Protein AF-A0A949HQ59-F1 (afdb_monomer_lite)

Foldseek 3Di:
DPPVVVVVVVVVVVVVVVVVVVVVVVVVVVVVVCVVVPVVVVVVVVVVVVVVVVVCVVVPDDDDDDPPPDPPDDDDDPDDDDPVRVCCCVPPPVVCCVVPPCCQADVVVVCRPQQAHDNDPVRQCQGGVVGRQDDPPCRVPHVVVCVVVVVD

Structure (mmCIF, N/CA/C/O backbone):
data_AF-A0A949HQ59-F1
#
_entry.id   AF-A0A949HQ59-F1
#
loop_
_atom_site.group_PDB
_atom_site.id
_atom_site.type_symbol
_atom_site.label_atom_id
_atom_site.label_alt_id
_atom_site.label_comp_id
_atom_site.label_asym_id
_atom_site.label_entity_id
_atom_site.label_seq_id
_atom_site.pdbx_PDB_ins_code
_atom_site.Cartn_x
_atom_site.Cartn_y
_atom_site.Cartn_z
_atom_site.occupancy
_atom_site.B_iso_or_equiv
_atom_site.auth_seq_id
_atom_site.auth_comp_id
_atom_site.auth_asym_id
_atom_site.auth_atom_id
_atom_site.pdbx_PDB_model_num
ATOM 1 N N . MET A 1 1 ? 18.324 -0.658 -50.542 1.00 54.31 1 MET A N 1
ATOM 2 C CA . MET A 1 1 ? 18.176 -1.827 -49.639 1.00 54.31 1 MET A CA 1
ATOM 3 C C . MET A 1 1 ? 19.340 -2.041 -48.656 1.00 54.31 1 MET A C 1
ATOM 5 O O . MET A 1 1 ? 19.222 -2.920 -47.818 1.00 54.31 1 MET A O 1
ATOM 9 N N . LEU A 1 2 ? 20.426 -1.246 -48.685 1.00 54.97 2 LEU A N 1
ATOM 10 C CA . LEU A 1 2 ? 21.549 -1.372 -47.731 1.00 54.97 2 LEU A CA 1
ATOM 11 C C . LEU A 1 2 ? 21.427 -0.513 -46.450 1.00 54.97 2 LEU A C 1
ATOM 13 O O . LEU A 1 2 ? 22.125 -0.780 -45.479 1.00 54.97 2 LEU A O 1
ATOM 17 N N . GLY A 1 3 ? 20.532 0.483 -46.402 1.00 51.88 3 GLY A N 1
ATOM 18 C CA . GLY A 1 3 ? 20.394 1.383 -45.242 1.00 51.88 3 GLY A CA 1
ATOM 19 C C . GLY A 1 3 ? 19.692 0.777 -44.017 1.00 51.88 3 GLY A C 1
ATOM 20 O O . GLY A 1 3 ? 20.028 1.116 -42.888 1.00 51.88 3 GLY A O 1
ATOM 21 N N . LEU A 1 4 ? 18.762 -0.165 -44.214 1.00 50.97 4 LEU A N 1
ATOM 22 C CA . LEU A 1 4 ? 17.975 -0.758 -43.118 1.00 50.97 4 LEU A CA 1
ATOM 23 C C . LEU A 1 4 ? 18.730 -1.857 -42.352 1.00 50.97 4 LEU A C 1
ATOM 25 O O . LEU A 1 4 ? 18.493 -2.059 -41.164 1.00 50.97 4 LEU A O 1
ATOM 29 N N . LEU A 1 5 ? 19.691 -2.524 -42.997 1.00 55.50 5 LEU A N 1
ATOM 30 C CA . LEU A 1 5 ? 20.537 -3.531 -42.344 1.00 55.50 5 LEU A CA 1
ATOM 31 C C . LEU A 1 5 ? 21.563 -2.895 -41.392 1.00 55.50 5 LEU A C 1
ATOM 33 O O . LEU A 1 5 ? 21.966 -3.524 -40.415 1.00 55.50 5 LEU A O 1
ATOM 37 N N . ASN A 1 6 ? 21.956 -1.639 -41.637 1.00 47.78 6 ASN A N 1
ATOM 38 C CA . ASN A 1 6 ? 22.931 -0.939 -40.802 1.00 47.78 6 ASN A CA 1
ATOM 39 C C . ASN A 1 6 ? 22.322 -0.464 -39.468 1.00 47.78 6 ASN A C 1
ATOM 41 O O . ASN A 1 6 ? 22.960 -0.586 -38.427 1.00 47.78 6 ASN A O 1
ATOM 45 N N . ALA A 1 7 ? 21.058 -0.026 -39.471 1.00 55.69 7 ALA A N 1
ATOM 46 C CA . ALA A 1 7 ? 20.329 0.330 -38.248 1.00 55.69 7 ALA A CA 1
ATOM 47 C C . ALA A 1 7 ? 20.069 -0.891 -37.342 1.00 55.69 7 ALA A C 1
ATOM 49 O O . ALA A 1 7 ? 20.214 -0.809 -36.124 1.00 55.69 7 ALA A O 1
ATOM 50 N N . TYR A 1 8 ? 19.775 -2.058 -37.931 1.00 51.72 8 TYR A N 1
ATOM 51 C CA . TYR A 1 8 ? 19.589 -3.305 -37.178 1.00 51.72 8 TYR A CA 1
ATOM 52 C C . TYR A 1 8 ? 20.880 -3.783 -36.489 1.00 51.72 8 TYR A C 1
ATOM 54 O O . TYR A 1 8 ? 20.846 -4.326 -35.384 1.00 51.72 8 TYR A O 1
ATOM 62 N N . ARG A 1 9 ? 22.041 -3.546 -37.114 1.00 51.22 9 ARG A N 1
ATOM 63 C CA . ARG A 1 9 ? 23.347 -3.966 -36.587 1.00 51.22 9 ARG A CA 1
ATOM 64 C C . ARG A 1 9 ? 23.800 -3.137 -35.379 1.00 51.22 9 ARG A C 1
ATOM 66 O O . ARG A 1 9 ? 24.438 -3.693 -34.491 1.00 51.22 9 ARG A O 1
ATOM 73 N N . ILE A 1 10 ? 23.424 -1.857 -35.319 1.00 50.97 10 ILE A N 1
ATOM 74 C CA . ILE A 1 10 ? 23.717 -0.963 -34.184 1.00 50.97 10 ILE A CA 1
ATOM 75 C C . ILE A 1 10 ? 22.823 -1.303 -32.972 1.00 50.97 10 ILE A C 1
ATOM 77 O O . ILE A 1 10 ? 23.295 -1.320 -31.840 1.00 50.97 10 ILE A O 1
ATOM 81 N N . GLN A 1 11 ? 21.566 -1.714 -33.189 1.00 55.28 11 GLN A N 1
ATOM 82 C CA . GLN A 1 11 ? 20.663 -2.139 -32.103 1.00 55.28 11 GLN A CA 1
ATOM 83 C C . GLN A 1 11 ? 21.118 -3.442 -31.406 1.00 55.28 11 GLN A C 1
ATOM 85 O O . GLN A 1 11 ? 20.808 -3.680 -30.236 1.00 55.28 11 GLN A O 1
ATOM 90 N N . ALA A 1 12 ? 21.820 -4.323 -32.126 1.00 53.34 12 ALA A N 1
ATOM 91 C CA . ALA A 1 12 ? 22.252 -5.623 -31.612 1.00 53.34 12 ALA A CA 1
ATOM 92 C C . ALA A 1 12 ? 23.490 -5.534 -30.698 1.00 53.34 12 ALA A C 1
ATOM 94 O O . ALA A 1 12 ? 23.599 -6.318 -29.751 1.00 53.34 12 ALA A O 1
ATOM 95 N N . SER A 1 13 ? 24.398 -4.577 -30.934 1.00 57.97 13 SER A N 1
ATOM 96 C CA . SER A 1 13 ? 25.586 -4.369 -30.090 1.00 57.97 13 SER A CA 1
ATOM 97 C C . SER A 1 13 ? 25.238 -3.845 -28.693 1.00 57.97 13 SER A C 1
ATOM 99 O O . SER A 1 13 ? 25.843 -4.283 -27.713 1.00 57.97 13 SER A O 1
ATOM 101 N N . ASP A 1 14 ? 24.206 -3.006 -28.575 1.00 61.88 14 ASP A N 1
ATOM 102 C CA . ASP A 1 14 ? 23.793 -2.421 -27.290 1.00 61.88 14 ASP A CA 1
ATOM 103 C C . ASP A 1 14 ? 23.104 -3.437 -26.368 1.00 61.88 14 ASP A C 1
ATOM 105 O O . ASP A 1 14 ? 23.279 -3.413 -25.146 1.00 61.88 14 ASP A O 1
ATOM 109 N N . ARG A 1 15 ? 22.382 -4.411 -26.940 1.00 66.38 15 ARG A N 1
ATOM 110 C CA . ARG A 1 15 ? 21.722 -5.475 -26.163 1.00 66.38 15 ARG A CA 1
ATOM 111 C C . ARG A 1 15 ? 22.720 -6.395 -25.462 1.00 66.38 15 ARG A C 1
ATOM 113 O O . ARG A 1 15 ? 22.482 -6.797 -24.325 1.00 66.38 15 ARG A O 1
ATOM 120 N N . LEU A 1 16 ? 23.847 -6.710 -26.102 1.00 75.19 16 LEU A N 1
ATOM 121 C CA . LEU A 1 16 ? 24.902 -7.519 -25.481 1.00 75.19 16 LEU A CA 1
ATOM 122 C C . LEU A 1 16 ? 25.623 -6.747 -24.367 1.00 75.19 16 LEU A C 1
ATOM 124 O O . LEU A 1 16 ? 25.922 -7.332 -23.325 1.00 75.19 16 LEU A O 1
ATOM 128 N N . GLY A 1 17 ? 25.828 -5.438 -24.542 1.00 79.00 17 GLY A N 1
ATOM 129 C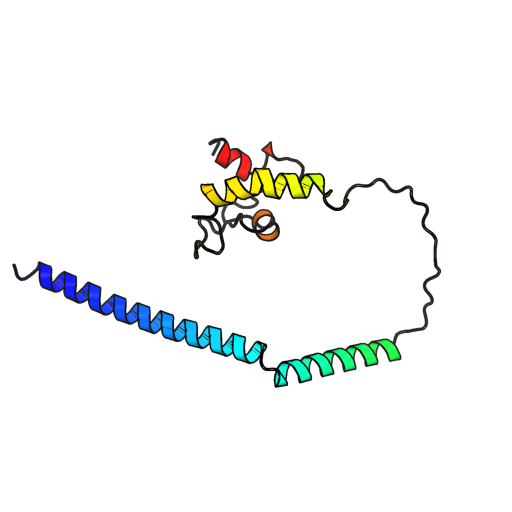 CA . GLY A 1 17 ? 26.374 -4.559 -23.504 1.00 79.00 17 GLY A CA 1
ATOM 130 C C . GLY A 1 17 ? 25.515 -4.552 -22.237 1.00 79.00 17 GLY A C 1
ATOM 131 O O . GLY A 1 17 ? 26.020 -4.815 -21.145 1.00 79.00 17 GLY A O 1
ATOM 132 N N . LEU A 1 18 ? 24.200 -4.364 -22.385 1.00 74.69 18 LEU A N 1
ATOM 133 C CA . LEU A 1 18 ? 23.232 -4.415 -21.282 1.00 74.69 18 LEU A CA 1
ATOM 134 C C . LEU A 1 18 ? 23.223 -5.767 -20.555 1.00 74.69 18 LEU A C 1
ATOM 136 O O . LEU A 1 18 ? 23.225 -5.802 -19.326 1.00 74.69 18 LEU A O 1
ATOM 140 N N . ILE A 1 19 ? 23.287 -6.886 -21.285 1.00 80.69 19 ILE A N 1
ATOM 141 C CA . ILE A 1 19 ? 23.337 -8.230 -20.681 1.00 80.69 19 ILE A CA 1
ATOM 142 C C . ILE A 1 19 ? 24.614 -8.420 -19.850 1.00 80.69 19 ILE A C 1
ATOM 144 O O . ILE A 1 19 ? 24.570 -9.018 -18.772 1.00 80.69 19 ILE A O 1
ATOM 148 N N . LEU A 1 20 ? 25.758 -7.918 -20.320 1.00 83.56 20 LEU A N 1
ATOM 149 C CA . LEU A 1 20 ? 27.022 -8.008 -19.583 1.00 83.56 20 LEU A CA 1
ATOM 150 C C . LEU A 1 20 ? 27.031 -7.107 -18.344 1.00 83.56 20 LEU A C 1
ATOM 152 O O . LEU A 1 20 ? 27.499 -7.540 -17.289 1.00 83.56 20 LEU A O 1
ATOM 156 N N . ILE A 1 21 ? 26.470 -5.899 -18.446 1.00 82.69 21 ILE A N 1
ATOM 157 C CA . ILE A 1 21 ? 26.296 -4.983 -17.311 1.00 82.69 21 ILE A CA 1
ATOM 158 C C . ILE A 1 21 ? 25.377 -5.619 -16.264 1.00 82.69 21 ILE A C 1
ATOM 160 O O . ILE A 1 21 ? 25.760 -5.713 -15.097 1.00 82.69 21 ILE A O 1
ATOM 164 N N . TYR A 1 22 ? 24.225 -6.152 -16.682 1.00 84.25 22 TYR A N 1
ATOM 165 C CA . TYR A 1 22 ? 23.286 -6.841 -15.798 1.00 84.25 22 TYR A CA 1
ATOM 166 C C . TYR A 1 22 ? 23.929 -8.054 -15.115 1.00 84.25 22 TYR A C 1
ATOM 168 O O . TYR A 1 22 ? 23.852 -8.195 -13.898 1.00 84.25 22 TYR A O 1
ATOM 176 N N . ARG A 1 23 ? 24.654 -8.901 -15.858 1.00 89.00 23 ARG A N 1
ATOM 177 C CA . ARG A 1 23 ? 25.366 -10.058 -15.283 1.00 89.00 23 ARG A CA 1
ATOM 178 C C . ARG A 1 23 ? 26.448 -9.650 -14.287 1.00 89.00 23 ARG A C 1
ATOM 180 O O . ARG A 1 23 ? 26.632 -10.336 -13.281 1.00 89.00 23 ARG A O 1
ATOM 187 N N . ARG A 1 24 ? 27.174 -8.562 -14.552 1.00 90.38 24 ARG A N 1
ATOM 188 C CA . ARG A 1 24 ? 28.216 -8.051 -13.651 1.00 90.38 24 ARG A CA 1
ATOM 189 C C . ARG A 1 24 ? 27.612 -7.476 -12.373 1.00 90.38 24 ARG A C 1
ATOM 191 O O . ARG A 1 24 ? 28.121 -7.767 -11.293 1.00 90.38 24 ARG A O 1
ATOM 198 N N . LEU A 1 25 ? 26.521 -6.724 -12.495 1.00 87.56 25 LEU A N 1
ATOM 199 C CA . LEU A 1 25 ? 25.791 -6.173 -11.359 1.00 87.56 25 LEU A CA 1
ATOM 200 C C . LEU A 1 25 ? 25.167 -7.287 -10.512 1.00 87.56 25 LEU A C 1
ATOM 202 O O . LEU A 1 25 ? 25.368 -7.310 -9.301 1.00 87.56 25 LEU A O 1
ATOM 206 N N . ASN A 1 26 ? 24.513 -8.264 -11.147 1.00 85.50 26 ASN A N 1
ATOM 207 C CA . ASN A 1 26 ? 23.914 -9.399 -10.451 1.00 85.50 26 ASN A CA 1
ATOM 208 C C . ASN A 1 26 ? 24.971 -10.207 -9.684 1.00 85.50 26 ASN A C 1
ATOM 210 O O . ASN A 1 26 ? 24.786 -10.485 -8.507 1.00 85.50 26 ASN A O 1
ATOM 214 N N . ARG A 1 27 ? 26.135 -10.485 -10.294 1.00 90.00 27 ARG A N 1
ATOM 215 C CA . ARG A 1 27 ? 27.250 -11.179 -9.619 1.00 90.00 27 ARG A CA 1
ATOM 216 C C . ARG A 1 27 ? 27.794 -10.397 -8.421 1.00 90.00 27 ARG A C 1
ATOM 218 O O . ARG A 1 27 ? 28.184 -10.987 -7.416 1.00 90.00 27 ARG A O 1
ATOM 225 N N . PHE A 1 28 ? 27.856 -9.071 -8.529 1.00 90.00 28 PHE A N 1
ATOM 226 C CA . PHE A 1 28 ? 28.302 -8.226 -7.426 1.00 90.00 28 PHE A CA 1
ATOM 227 C C . PHE A 1 28 ? 27.305 -8.266 -6.264 1.00 90.00 28 PHE A C 1
ATOM 229 O O . PHE A 1 28 ? 27.711 -8.483 -5.121 1.00 90.00 28 PHE A O 1
ATOM 236 N N . ILE A 1 29 ? 26.010 -8.125 -6.565 1.00 78.44 29 ILE A N 1
ATOM 237 C CA . ILE A 1 29 ? 24.925 -8.184 -5.581 1.00 78.44 29 ILE A CA 1
ATOM 238 C C . ILE A 1 29 ? 24.912 -9.545 -4.880 1.00 78.44 29 ILE A C 1
ATOM 240 O O . ILE A 1 29 ? 24.975 -9.578 -3.651 1.00 78.44 29 ILE A O 1
ATOM 244 N N . THR A 1 30 ? 24.926 -10.652 -5.632 1.00 81.94 30 THR A N 1
ATOM 245 C CA . THR A 1 30 ? 24.930 -12.001 -5.047 1.00 81.94 30 THR A CA 1
ATOM 246 C C . THR A 1 30 ? 26.152 -12.207 -4.156 1.00 81.94 30 THR A C 1
ATOM 248 O O . THR A 1 30 ? 25.991 -12.591 -3.007 1.00 81.94 30 THR A O 1
ATOM 251 N N . SER A 1 31 ? 27.352 -11.788 -4.581 1.00 83.38 31 SER A N 1
ATOM 252 C CA . SER A 1 31 ? 28.570 -11.945 -3.763 1.00 83.38 31 SER A CA 1
ATOM 253 C C . SER A 1 31 ? 28.543 -11.176 -2.434 1.00 83.38 31 SER A C 1
ATOM 255 O O . SER A 1 31 ? 29.197 -11.560 -1.462 1.00 83.38 31 SER A O 1
ATOM 257 N N . LYS A 1 32 ? 27.816 -10.053 -2.383 1.00 78.75 32 LYS A N 1
ATOM 258 C CA . LYS A 1 32 ? 27.682 -9.244 -1.169 1.00 78.75 32 LYS A CA 1
ATOM 259 C C . LYS A 1 32 ? 26.651 -9.856 -0.223 1.00 78.75 32 LYS A C 1
ATOM 261 O O . LYS A 1 32 ? 26.879 -9.849 0.981 1.00 78.75 32 LYS A O 1
ATOM 266 N N . ILE A 1 33 ? 25.573 -10.419 -0.769 1.00 75.06 33 ILE A N 1
ATOM 267 C CA . ILE A 1 33 ? 24.573 -11.187 -0.018 1.00 75.06 33 ILE A CA 1
ATOM 268 C C . ILE A 1 33 ? 25.203 -12.467 0.547 1.00 75.06 33 ILE A C 1
ATOM 270 O O . ILE A 1 33 ? 25.057 -12.726 1.738 1.00 75.06 33 ILE A O 1
ATOM 274 N N . ASP A 1 34 ? 25.986 -13.195 -0.251 1.00 75.50 34 ASP A N 1
ATOM 275 C CA . ASP A 1 34 ? 26.686 -14.413 0.177 1.00 75.50 34 ASP A CA 1
ATOM 276 C C . ASP A 1 34 ? 27.635 -14.128 1.348 1.00 75.50 34 ASP A C 1
ATOM 278 O O . ASP A 1 34 ? 27.654 -14.866 2.327 1.00 75.50 34 ASP A O 1
ATOM 282 N N . ARG A 1 35 ? 28.352 -12.994 1.316 1.00 72.00 35 ARG A N 1
ATOM 283 C CA . ARG A 1 35 ? 29.191 -12.548 2.443 1.00 72.00 35 ARG A CA 1
ATOM 284 C C . ARG A 1 35 ? 28.405 -12.183 3.700 1.00 72.00 35 ARG A C 1
ATOM 286 O O . ARG A 1 35 ? 28.918 -12.350 4.802 1.00 72.00 35 ARG A O 1
ATOM 293 N N . LEU A 1 36 ? 27.194 -11.650 3.553 1.00 72.44 36 LEU A N 1
ATOM 294 C CA . LEU A 1 36 ? 26.322 -11.345 4.692 1.00 72.44 36 LEU A CA 1
ATOM 295 C C . LEU A 1 36 ? 25.714 -12.614 5.300 1.00 72.44 36 LEU A C 1
ATOM 297 O O . LEU A 1 36 ? 25.395 -12.610 6.488 1.00 72.44 36 LEU A O 1
ATOM 301 N N . ASN A 1 37 ? 25.586 -13.677 4.504 1.00 68.06 37 ASN A N 1
ATOM 302 C CA . ASN A 1 37 ? 25.044 -14.965 4.918 1.00 68.06 37 ASN A CA 1
ATOM 303 C C . ASN A 1 37 ? 26.125 -16.010 5.259 1.00 68.06 37 ASN A C 1
ATOM 305 O O . ASN A 1 37 ? 25.785 -17.146 5.585 1.00 68.06 37 ASN A O 1
ATOM 309 N N . ASP A 1 38 ? 27.410 -15.641 5.200 1.00 76.00 38 ASP A N 1
ATOM 310 C CA . ASP A 1 38 ? 28.527 -16.521 5.540 1.00 76.00 38 ASP A CA 1
ATOM 311 C C . ASP A 1 38 ? 28.418 -16.957 7.019 1.00 76.00 38 ASP A C 1
ATOM 313 O O . ASP A 1 38 ? 28.449 -16.105 7.919 1.00 76.00 38 ASP A O 1
ATOM 317 N N . PRO A 1 39 ? 28.282 -18.268 7.301 1.00 74.69 39 PRO A N 1
ATOM 318 C CA . PRO A 1 39 ? 28.075 -18.777 8.654 1.00 74.69 39 PRO A CA 1
ATOM 319 C C . PRO A 1 39 ? 29.244 -18.451 9.593 1.00 74.69 39 PRO A C 1
ATOM 321 O O . PRO A 1 39 ? 29.037 -18.304 10.798 1.00 74.69 39 PRO A O 1
ATOM 324 N N . SER A 1 40 ? 30.458 -18.268 9.060 1.00 77.50 40 SER A N 1
ATOM 325 C CA . SER A 1 40 ? 31.618 -17.869 9.858 1.00 77.50 40 SER A CA 1
ATOM 326 C C . SER A 1 40 ? 31.500 -16.420 10.344 1.00 77.50 40 SER A C 1
ATOM 328 O O . SER A 1 40 ? 31.781 -16.131 11.508 1.00 77.50 40 SER A O 1
ATOM 330 N N . VAL A 1 41 ? 31.000 -15.513 9.499 1.00 72.56 41 VAL A N 1
ATOM 331 C CA . VAL A 1 41 ? 30.761 -14.102 9.844 1.00 72.56 41 VAL A CA 1
ATOM 332 C C . VAL A 1 41 ? 29.537 -13.971 10.753 1.00 72.56 41 VAL A C 1
ATOM 334 O O . VAL A 1 41 ? 29.555 -13.171 11.691 1.00 72.56 41 VAL A O 1
ATOM 337 N N . GLN A 1 42 ? 28.495 -14.782 10.535 1.00 75.75 42 GLN A N 1
ATOM 338 C CA . GLN A 1 42 ? 27.335 -14.843 11.428 1.00 75.75 42 GLN A CA 1
ATOM 339 C C . GLN A 1 42 ? 27.726 -15.260 12.848 1.00 75.75 42 GLN A C 1
ATOM 341 O O . GLN A 1 42 ? 27.315 -14.597 13.799 1.00 75.75 42 GLN A O 1
ATOM 346 N N . LEU A 1 43 ? 28.569 -16.288 13.003 1.00 79.69 43 LEU A N 1
ATOM 347 C CA . LEU A 1 43 ? 29.021 -16.743 14.318 1.00 79.69 43 LEU A CA 1
ATOM 348 C C . LEU A 1 43 ? 29.795 -15.647 15.063 1.00 79.69 43 LEU A C 1
ATOM 350 O O . LEU A 1 43 ? 29.494 -15.377 16.223 1.00 79.69 43 LEU A O 1
ATOM 354 N N . HIS A 1 44 ? 30.712 -14.945 14.388 1.00 81.81 44 HIS A N 1
ATOM 355 C CA . HIS A 1 44 ? 31.449 -13.829 14.997 1.00 81.81 44 HIS A CA 1
ATOM 356 C C . HIS A 1 44 ? 30.524 -12.676 15.415 1.00 81.81 44 HIS A C 1
ATOM 358 O O . HIS A 1 44 ? 30.704 -12.104 16.490 1.00 81.81 44 HIS A O 1
ATOM 364 N N . ARG A 1 45 ? 29.508 -12.342 14.606 1.00 82.12 45 ARG A N 1
ATOM 365 C CA . ARG A 1 45 ? 28.528 -11.290 14.936 1.00 82.12 45 ARG A CA 1
ATOM 366 C C . ARG A 1 45 ? 27.640 -11.685 16.114 1.00 82.12 45 ARG A C 1
ATOM 368 O O . ARG A 1 45 ? 27.424 -10.864 16.999 1.00 82.12 45 ARG A O 1
ATOM 375 N N . ILE A 1 46 ? 27.160 -12.929 16.147 1.00 83.75 46 ILE A N 1
ATOM 376 C CA . ILE A 1 46 ? 26.359 -13.462 17.255 1.00 83.75 46 ILE A CA 1
ATOM 377 C C . ILE A 1 46 ? 27.195 -13.486 18.537 1.00 83.75 46 ILE A C 1
ATOM 379 O O . ILE A 1 46 ? 26.746 -12.978 19.559 1.00 83.75 46 ILE A O 1
ATOM 383 N N . MET A 1 47 ? 28.433 -13.985 18.479 1.00 84.19 47 MET A N 1
ATOM 384 C CA . MET A 1 47 ? 29.343 -13.983 19.627 1.00 84.19 47 MET A CA 1
ATOM 385 C C . MET A 1 47 ? 29.620 -12.562 20.136 1.00 84.19 47 MET A C 1
ATOM 387 O O . MET A 1 47 ? 29.537 -12.329 21.337 1.00 84.19 47 MET A O 1
ATOM 391 N N . ALA A 1 48 ? 29.876 -11.592 19.251 1.00 84.50 48 ALA A N 1
ATOM 392 C CA . ALA A 1 48 ? 30.103 -10.200 19.645 1.00 84.50 48 ALA A CA 1
ATOM 393 C C . ALA A 1 48 ? 28.870 -9.561 20.316 1.00 84.50 48 ALA A C 1
ATOM 395 O O . ALA A 1 48 ? 29.011 -8.865 21.321 1.00 84.50 48 ALA A O 1
ATOM 396 N N . LEU A 1 49 ? 27.662 -9.829 19.805 1.00 86.50 49 LEU A N 1
ATOM 397 C CA . LEU A 1 49 ? 26.410 -9.347 20.401 1.00 86.50 49 LEU A CA 1
ATOM 398 C C . LEU A 1 49 ? 26.140 -9.985 21.770 1.00 86.50 49 LEU A C 1
ATOM 400 O O . LEU A 1 49 ? 25.746 -9.280 22.697 1.00 86.50 49 LEU A O 1
ATOM 404 N N . LEU A 1 50 ? 26.386 -11.291 21.913 1.00 88.12 50 LEU A N 1
ATOM 405 C CA . LEU A 1 50 ? 26.231 -11.999 23.185 1.00 88.12 50 LEU A CA 1
ATOM 406 C C . LEU A 1 50 ? 27.227 -11.497 24.237 1.00 88.12 50 LEU A C 1
ATOM 408 O O . LEU A 1 50 ? 26.828 -11.247 25.370 1.00 88.12 50 LEU A O 1
ATOM 412 N N . LEU A 1 51 ? 28.493 -11.275 23.866 1.00 86.81 51 LEU A N 1
ATOM 413 C CA . LEU A 1 51 ? 29.504 -10.718 24.770 1.00 86.81 51 LEU A CA 1
ATOM 414 C C . LEU A 1 51 ? 29.165 -9.284 25.198 1.00 86.81 51 LEU A C 1
ATOM 416 O O . LEU A 1 51 ? 29.303 -8.948 26.372 1.00 86.81 51 LEU A O 1
ATOM 420 N N . MET A 1 52 ? 28.665 -8.452 24.279 1.00 84.62 52 MET A N 1
ATOM 421 C CA . MET A 1 52 ? 28.228 -7.089 24.594 1.00 84.62 52 MET A CA 1
ATOM 422 C C . MET A 1 52 ? 27.006 -7.082 25.524 1.00 84.62 52 MET A C 1
ATOM 424 O O . MET A 1 52 ? 26.979 -6.328 26.493 1.00 84.62 52 MET A O 1
ATOM 428 N N . ALA A 1 53 ? 26.020 -7.951 25.282 1.00 83.38 53 ALA A N 1
ATOM 429 C CA . ALA A 1 53 ? 24.857 -8.103 26.155 1.00 83.38 53 ALA A CA 1
ATOM 430 C C . ALA A 1 53 ? 25.245 -8.621 27.551 1.00 83.38 53 ALA A C 1
ATOM 432 O O . ALA A 1 53 ? 24.746 -8.117 28.554 1.00 83.38 53 ALA A O 1
ATOM 433 N N . MET A 1 54 ? 26.178 -9.574 27.627 1.00 83.31 54 MET A N 1
ATOM 434 C CA . MET A 1 54 ? 26.689 -10.104 28.893 1.00 83.31 54 MET A CA 1
ATOM 435 C C . MET A 1 54 ? 27.442 -9.028 29.689 1.00 83.31 54 MET A C 1
ATOM 437 O O . MET A 1 54 ? 27.236 -8.905 30.894 1.00 83.31 54 MET A O 1
ATOM 441 N N . LEU A 1 55 ? 28.235 -8.184 29.017 1.00 82.25 55 LEU A N 1
ATOM 442 C CA . LEU A 1 55 ? 28.904 -7.032 29.630 1.00 82.25 55 LEU A CA 1
ATOM 443 C C . LEU A 1 55 ? 27.893 -6.018 30.198 1.00 82.25 55 LEU A C 1
ATOM 445 O O . LEU A 1 55 ? 28.060 -5.541 31.318 1.00 82.25 55 LEU A O 1
ATOM 449 N N . LEU A 1 56 ? 26.819 -5.721 29.459 1.00 79.12 56 LEU A N 1
ATOM 450 C CA . LEU A 1 56 ? 25.751 -4.821 29.912 1.00 79.12 56 LEU A CA 1
ATOM 451 C C . LEU A 1 56 ? 24.976 -5.390 31.111 1.00 79.12 56 LEU A C 1
ATOM 453 O O . LEU A 1 56 ? 24.582 -4.639 31.999 1.00 79.12 56 LEU A O 1
ATOM 457 N N . MET A 1 57 ? 24.795 -6.711 31.166 1.00 75.69 57 MET A N 1
ATOM 458 C CA . MET A 1 57 ? 24.096 -7.386 32.262 1.00 75.69 57 MET A CA 1
ATOM 459 C C . MET A 1 57 ? 24.913 -7.380 33.564 1.00 75.69 57 MET A C 1
ATOM 461 O O . MET A 1 57 ? 24.348 -7.193 34.638 1.00 75.69 57 MET A O 1
ATOM 465 N N . VAL A 1 58 ? 26.241 -7.518 33.470 1.00 74.12 58 VAL A N 1
ATOM 466 C CA . VAL A 1 58 ? 27.161 -7.466 34.624 1.00 74.12 58 VAL A CA 1
ATOM 467 C C . VAL A 1 58 ? 27.286 -6.048 35.194 1.00 74.12 58 VAL A C 1
ATOM 469 O O . VAL A 1 58 ? 27.482 -5.886 36.396 1.00 74.12 58 VAL A O 1
ATOM 472 N N . LEU A 1 59 ? 27.134 -5.015 34.360 1.00 74.31 59 LEU A N 1
ATOM 473 C CA . LEU A 1 59 ? 27.264 -3.613 34.774 1.00 74.31 59 LEU A CA 1
ATOM 474 C C . LEU A 1 59 ? 25.929 -2.944 35.163 1.00 74.31 59 LEU A C 1
ATOM 476 O O . LEU A 1 59 ? 25.943 -1.796 35.601 1.00 74.31 59 LEU A O 1
ATOM 480 N N . GLY A 1 60 ? 24.784 -3.621 35.001 1.00 66.38 60 GLY A N 1
ATOM 481 C CA . GLY A 1 60 ? 23.485 -2.947 34.885 1.00 66.38 60 GLY A CA 1
ATOM 482 C C . GLY A 1 60 ? 22.315 -3.430 35.750 1.00 66.38 60 GLY A C 1
ATOM 483 O O . GLY A 1 60 ? 21.188 -3.097 35.397 1.00 66.38 60 GLY A O 1
ATOM 484 N N . PHE A 1 61 ? 22.491 -4.183 36.846 1.00 57.28 61 PHE A N 1
ATOM 485 C CA . PHE A 1 61 ? 21.335 -4.686 37.619 1.00 57.28 61 PHE A CA 1
ATOM 486 C C . PHE A 1 61 ? 21.390 -4.389 39.126 1.00 57.28 61 PHE A C 1
ATOM 488 O O . PHE A 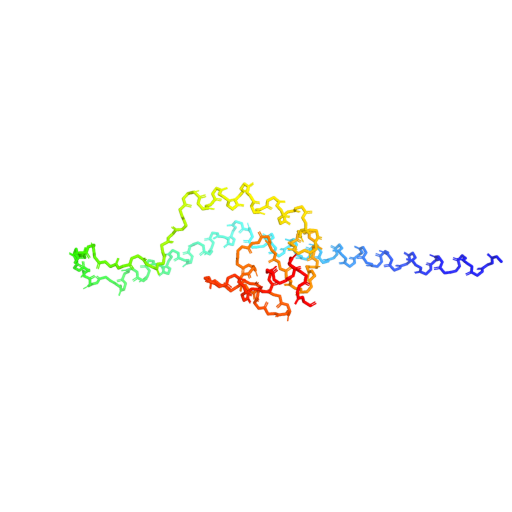1 61 ? 21.889 -5.170 39.929 1.00 57.28 61 PHE A O 1
ATOM 495 N N . GLY A 1 62 ? 20.808 -3.245 39.499 1.00 54.53 62 GLY A N 1
ATOM 496 C CA . GLY A 1 62 ? 20.520 -2.849 40.883 1.00 54.53 62 GLY A CA 1
ATOM 497 C C . GLY A 1 62 ? 19.213 -2.061 41.047 1.00 54.53 62 GLY A C 1
ATOM 498 O O . GLY A 1 62 ? 19.015 -1.424 42.075 1.00 54.53 62 GLY A O 1
ATOM 499 N N . ALA A 1 63 ? 18.317 -2.080 40.055 1.00 54.47 63 ALA A N 1
ATOM 500 C CA . ALA A 1 63 ? 17.005 -1.444 40.146 1.00 54.47 63 ALA A CA 1
ATOM 501 C C . ALA A 1 63 ? 15.920 -2.502 39.937 1.00 54.47 63 ALA A C 1
ATOM 503 O O . ALA A 1 63 ? 15.649 -2.933 38.819 1.00 54.47 63 ALA A O 1
ATOM 504 N N . THR A 1 64 ? 15.311 -2.948 41.032 1.00 58.56 64 THR A N 1
ATOM 505 C CA . THR A 1 64 ? 14.065 -3.712 40.993 1.00 58.56 64 THR A CA 1
ATOM 506 C C . THR A 1 64 ? 12.966 -2.821 40.413 1.00 58.56 64 THR A C 1
ATOM 508 O O . THR A 1 64 ? 12.665 -1.790 41.024 1.00 58.56 64 THR A O 1
ATOM 511 N N . PRO A 1 65 ? 12.324 -3.172 39.288 1.00 57.34 65 PRO A N 1
ATOM 512 C CA . PRO A 1 65 ? 11.088 -2.512 38.925 1.00 57.34 65 PRO A CA 1
ATOM 513 C C . PRO A 1 65 ? 10.018 -3.020 39.895 1.00 57.34 65 PRO A C 1
ATOM 515 O O . PRO A 1 65 ? 9.709 -4.210 39.947 1.00 57.34 65 PRO A O 1
ATOM 518 N N . THR A 1 66 ? 9.504 -2.114 40.723 1.00 57.16 66 THR A N 1
ATOM 519 C CA . THR A 1 66 ? 8.300 -2.361 41.513 1.00 57.16 66 THR A CA 1
ATOM 520 C C . THR A 1 66 ? 7.168 -2.727 40.555 1.00 57.16 66 THR A C 1
ATOM 522 O O . THR A 1 66 ? 6.936 -2.040 39.559 1.00 57.16 66 THR A O 1
ATOM 525 N N . LEU A 1 67 ? 6.501 -3.848 40.820 1.00 57.47 67 LEU A N 1
ATOM 526 C CA . LEU A 1 67 ? 5.351 -4.302 40.052 1.00 57.47 67 LEU A CA 1
ATOM 527 C C . LEU A 1 67 ? 4.153 -3.418 40.438 1.00 57.47 67 LEU A C 1
ATOM 529 O O . LEU A 1 67 ? 3.321 -3.790 41.264 1.00 57.47 67 LEU A O 1
ATOM 533 N N . ALA A 1 68 ? 4.089 -2.209 39.881 1.00 57.38 68 ALA A N 1
ATOM 534 C CA . ALA A 1 68 ? 2.876 -1.412 39.910 1.00 57.38 68 ALA A CA 1
ATOM 535 C C . ALA A 1 68 ? 1.862 -2.088 38.979 1.00 57.38 68 ALA A C 1
ATOM 537 O O . ALA A 1 68 ? 2.001 -2.087 37.758 1.00 57.38 68 ALA A O 1
ATOM 538 N N . LYS A 1 69 ? 0.869 -2.740 39.583 1.00 55.44 69 LYS A N 1
ATOM 539 C CA . LYS A 1 69 ? -0.330 -3.217 38.902 1.00 55.44 69 LYS A CA 1
ATOM 540 C C . LYS A 1 69 ? -1.109 -1.993 38.432 1.00 55.44 69 LYS A C 1
ATOM 542 O O . LYS A 1 69 ? -1.750 -1.332 39.244 1.00 55.44 69 LYS A O 1
ATOM 547 N N . GLU A 1 70 ? -1.000 -1.673 37.149 1.00 58.19 70 GLU A N 1
ATOM 548 C CA . GLU A 1 70 ? -1.738 -0.551 36.579 1.00 58.19 70 GLU A CA 1
ATOM 549 C C . GLU A 1 70 ? -3.235 -0.906 36.492 1.00 58.19 70 GLU A C 1
ATOM 551 O O . GLU A 1 70 ? -3.570 -2.015 36.056 1.00 58.19 70 GLU A O 1
ATOM 556 N N . PRO A 1 71 ? -4.141 -0.023 36.957 1.00 56.69 71 PRO A N 1
ATOM 557 C CA . PRO A 1 71 ? -5.568 -0.174 36.739 1.00 56.69 71 PRO A CA 1
ATOM 558 C C . PRO A 1 71 ? -5.863 0.023 35.252 1.00 56.69 71 PRO A C 1
ATOM 560 O O . PRO A 1 71 ? -5.498 1.034 34.652 1.00 56.69 71 PRO A O 1
ATOM 563 N N . ASP A 1 72 ? -6.516 -0.982 34.688 1.00 54.34 72 ASP A N 1
ATOM 564 C CA . ASP A 1 72 ? -7.039 -1.047 33.329 1.00 54.34 72 ASP A CA 1
ATOM 565 C C . ASP A 1 72 ? -8.212 -0.067 33.165 1.00 54.34 72 ASP A C 1
ATOM 567 O O . ASP A 1 72 ? -9.368 -0.452 33.263 1.00 54.34 72 ASP A O 1
ATOM 571 N N . ASP A 1 73 ? -7.900 1.224 33.025 1.00 63.00 73 ASP A N 1
ATOM 572 C CA . ASP A 1 73 ? -8.852 2.303 32.717 1.00 63.00 73 ASP A CA 1
ATOM 573 C C . ASP A 1 73 ? -8.153 3.401 31.881 1.00 63.00 73 ASP A C 1
ATOM 575 O O . ASP A 1 73 ? -8.158 4.591 32.204 1.00 63.00 73 ASP A O 1
ATOM 579 N N . SER A 1 74 ? -7.495 3.004 30.783 1.00 58.19 74 SER A N 1
ATOM 580 C CA . SER A 1 74 ? -6.962 3.936 29.778 1.00 58.19 74 SER A CA 1
ATOM 581 C C . SER A 1 74 ? -7.700 3.774 28.448 1.00 58.19 74 SER A C 1
ATOM 583 O O . SER A 1 74 ? -7.843 2.650 27.967 1.00 58.19 74 SER A O 1
ATOM 585 N N . PRO A 1 75 ? -8.164 4.874 27.823 1.00 47.44 75 PRO A N 1
ATOM 586 C CA . PRO A 1 75 ? -8.968 4.810 26.618 1.00 47.44 75 PRO A CA 1
ATOM 587 C C . PRO A 1 75 ? -8.117 4.258 25.475 1.00 47.44 75 PRO A C 1
ATOM 589 O O . PRO A 1 75 ? -7.149 4.874 25.021 1.00 47.44 75 PRO A O 1
ATOM 592 N N . GLU A 1 76 ? -8.506 3.076 25.013 1.00 49.94 76 GLU A N 1
ATOM 593 C CA . GLU A 1 76 ? -8.006 2.416 23.819 1.00 49.94 76 GLU A CA 1
ATOM 594 C C . GLU A 1 76 ? -8.008 3.372 22.610 1.00 49.94 76 GLU A C 1
ATOM 596 O O . GLU A 1 76 ? -9.022 3.593 21.953 1.00 49.94 76 GLU A O 1
ATOM 601 N N . SER A 1 77 ? -6.855 3.945 22.262 1.00 54.62 77 SER A N 1
ATOM 602 C CA . SER A 1 77 ? -6.673 4.627 20.972 1.00 54.62 77 SER A CA 1
ATOM 603 C C . SER A 1 77 ? -5.240 4.489 20.459 1.00 54.62 77 SER A C 1
ATOM 605 O O . SER A 1 77 ? -4.566 5.467 20.138 1.00 54.62 77 SER A O 1
ATOM 607 N N . SER A 1 78 ? -4.783 3.246 20.337 1.00 59.19 78 SER A N 1
ATOM 608 C CA . SER A 1 78 ? -3.750 2.836 19.369 1.00 59.19 78 SER A CA 1
ATOM 609 C C . SER A 1 78 ? -3.773 1.311 19.178 1.00 59.19 78 SER A C 1
ATOM 611 O O . SER A 1 78 ? -2.740 0.653 19.051 1.00 59.19 78 SER A O 1
ATOM 613 N N . SER A 1 79 ? -4.971 0.724 19.276 1.00 61.38 79 SER A N 1
ATOM 614 C CA . SER A 1 79 ? -5.136 -0.713 19.467 1.00 61.38 79 SER A CA 1
ATOM 615 C C . SER A 1 79 ? -4.926 -1.479 18.163 1.00 61.38 79 SER A C 1
ATOM 617 O O . SER A 1 79 ? -5.369 -1.091 17.083 1.00 61.38 79 SER A O 1
ATOM 619 N 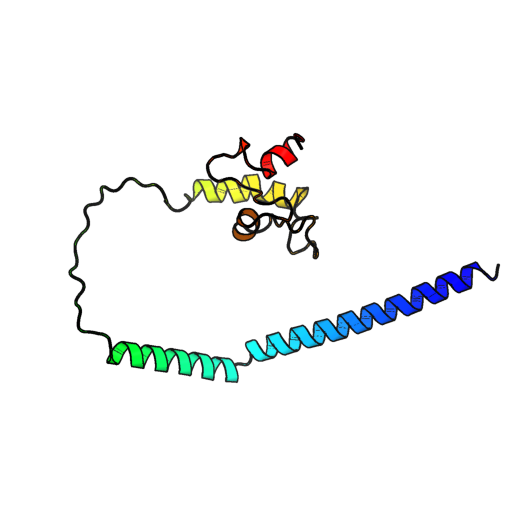N . LYS A 1 80 ? -4.176 -2.564 18.299 1.00 76.31 80 LYS A N 1
ATOM 620 C CA . LYS A 1 80 ? -3.888 -3.614 17.325 1.00 76.31 80 LYS A CA 1
ATOM 621 C C . LYS A 1 80 ? -5.112 -3.926 16.443 1.00 76.31 80 LYS A C 1
ATOM 623 O O . LYS A 1 80 ? -6.195 -4.152 16.969 1.00 76.31 80 LYS A O 1
ATOM 628 N N . LEU A 1 81 ? -4.910 -3.989 15.119 1.00 83.88 81 LEU A N 1
ATOM 629 C CA . LEU A 1 81 ? -5.949 -4.382 14.151 1.00 83.88 81 LEU A CA 1
ATOM 630 C C . LEU A 1 81 ? -6.656 -5.663 14.612 1.00 83.88 81 LEU A C 1
ATOM 632 O O . LEU A 1 81 ? -6.002 -6.661 14.941 1.00 83.88 81 LEU A O 1
ATOM 636 N N . THR A 1 82 ? -7.983 -5.643 14.603 1.00 93.81 82 THR A N 1
ATOM 637 C CA . THR A 1 82 ? -8.809 -6.807 14.909 1.00 93.81 82 THR A CA 1
ATOM 638 C C . THR A 1 82 ? -8.661 -7.864 13.815 1.00 93.81 82 THR A C 1
ATOM 640 O O . THR A 1 82 ? -8.340 -7.585 12.655 1.00 93.81 82 THR A O 1
ATOM 643 N N . LYS A 1 83 ? -8.948 -9.123 14.160 1.00 93.94 83 LYS A N 1
ATOM 644 C CA . LYS A 1 83 ? -8.929 -10.229 13.189 1.00 93.94 83 LYS A CA 1
ATOM 645 C C . LYS A 1 83 ? -9.892 -9.988 12.018 1.00 93.94 83 LYS A C 1
ATOM 647 O O . LYS A 1 83 ? -9.577 -10.356 10.889 1.00 93.94 83 LYS A O 1
ATOM 652 N N . GLN A 1 84 ? -11.039 -9.365 12.287 1.00 94.62 84 GLN A N 1
ATOM 653 C CA . GLN A 1 84 ? -12.047 -9.048 11.275 1.00 94.62 84 GLN A CA 1
ATOM 654 C C . GLN A 1 84 ? -11.541 -7.998 10.279 1.00 94.62 84 GLN A C 1
ATOM 656 O O . GLN A 1 84 ? -11.707 -8.184 9.077 1.00 94.62 84 GLN A O 1
ATOM 661 N N . GLU A 1 85 ? -10.862 -6.948 10.745 1.00 92.81 85 GLU A N 1
ATOM 662 C CA . GLU A 1 85 ? -10.275 -5.923 9.869 1.00 92.81 85 GLU A CA 1
ATOM 663 C C . GLU A 1 85 ? -9.172 -6.495 8.973 1.00 92.81 85 GLU A C 1
ATOM 665 O O . GLU A 1 85 ? -9.135 -6.206 7.777 1.00 92.81 85 GLU A O 1
ATOM 670 N N . ILE A 1 86 ? -8.306 -7.354 9.523 1.00 94.12 86 ILE A N 1
ATOM 671 C CA . ILE A 1 86 ? -7.266 -8.038 8.740 1.00 94.12 86 ILE A CA 1
ATOM 672 C C . ILE A 1 86 ? -7.915 -8.921 7.673 1.00 94.12 86 ILE A C 1
ATOM 674 O O . ILE A 1 86 ? -7.564 -8.833 6.499 1.00 94.12 86 ILE A O 1
ATOM 678 N N . GLN A 1 87 ? -8.899 -9.740 8.055 1.00 96.56 87 GLN A N 1
ATOM 679 C CA . GLN A 1 87 ? -9.602 -10.603 7.109 1.00 96.56 87 GLN A CA 1
ATOM 680 C C . GLN A 1 87 ? -10.303 -9.790 6.016 1.00 96.56 87 GLN A C 1
ATOM 682 O O . GLN A 1 87 ? -10.264 -10.173 4.847 1.00 96.56 87 GLN A O 1
ATOM 687 N N . TYR A 1 88 ? -10.915 -8.660 6.369 1.00 96.19 88 TYR A N 1
ATOM 688 C CA . TYR A 1 88 ? -11.530 -7.762 5.400 1.00 96.19 88 TYR A CA 1
ATOM 689 C C . TYR A 1 88 ? -10.495 -7.213 4.413 1.00 96.19 88 TYR A C 1
ATOM 691 O O . TYR A 1 88 ? -10.709 -7.283 3.203 1.00 96.19 88 TYR A O 1
ATOM 699 N N . PHE A 1 89 ? -9.345 -6.734 4.897 1.00 94.75 89 PHE A N 1
ATOM 700 C CA . PHE A 1 89 ? -8.273 -6.256 4.025 1.00 94.75 89 PHE A CA 1
ATOM 701 C C . PHE A 1 89 ? -7.797 -7.351 3.061 1.00 94.75 89 PHE A C 1
ATOM 703 O O . PHE A 1 89 ? -7.759 -7.131 1.851 1.00 94.75 89 PHE A O 1
ATOM 710 N N . GLU A 1 90 ? -7.502 -8.542 3.578 1.00 96.00 90 GLU A N 1
ATOM 711 C CA . GLU A 1 90 ? -6.966 -9.655 2.789 1.00 96.00 90 GLU A CA 1
ATOM 712 C C . GLU A 1 90 ? -7.962 -10.190 1.752 1.00 96.00 90 GLU A C 1
ATOM 714 O O . GLU A 1 90 ? -7.573 -10.553 0.644 1.00 96.00 90 GLU A O 1
ATOM 719 N N . THR A 1 91 ? -9.257 -10.211 2.076 1.00 97.44 91 THR A N 1
ATOM 720 C CA . THR A 1 91 ? -10.283 -10.796 1.195 1.00 97.44 91 THR A CA 1
ATOM 721 C C . THR A 1 91 ? -10.964 -9.787 0.276 1.00 97.44 91 THR A C 1
ATOM 723 O O . THR A 1 91 ? -11.503 -10.181 -0.757 1.00 97.44 91 THR A O 1
ATOM 726 N N . ARG A 1 92 ? -10.972 -8.494 0.627 1.00 97.12 92 ARG A N 1
ATOM 727 C CA . ARG A 1 92 ? -11.706 -7.454 -0.116 1.00 97.12 92 ARG A CA 1
ATOM 728 C C . ARG A 1 92 ? -10.799 -6.414 -0.754 1.00 97.12 92 ARG A C 1
ATOM 730 O O . ARG A 1 92 ? -11.081 -5.999 -1.870 1.00 97.12 92 ARG A O 1
ATOM 737 N N . ILE A 1 93 ? -9.733 -5.994 -0.074 1.00 95.19 93 ILE A N 1
ATOM 738 C CA . ILE A 1 93 ? -8.889 -4.873 -0.517 1.00 95.19 93 ILE A CA 1
ATOM 739 C C . ILE A 1 93 ? -7.674 -5.379 -1.300 1.00 95.19 93 ILE A C 1
ATOM 741 O O . ILE A 1 93 ? -7.468 -4.966 -2.442 1.00 95.19 93 ILE A O 1
ATOM 745 N N . ARG A 1 94 ? -6.890 -6.308 -0.732 1.00 96.31 94 ARG A N 1
ATOM 746 C CA . ARG A 1 94 ? -5.663 -6.825 -1.361 1.00 96.31 94 ARG A CA 1
ATOM 747 C C . ARG A 1 94 ? -5.891 -7.374 -2.779 1.00 96.31 94 ARG A C 1
ATOM 749 O O . ARG A 1 94 ? -5.073 -7.052 -3.638 1.00 96.31 94 ARG A O 1
ATOM 756 N N . PRO A 1 95 ? -6.970 -8.123 -3.091 1.00 97.62 95 PRO A N 1
ATOM 757 C CA . PRO A 1 95 ? -7.189 -8.623 -4.450 1.00 97.62 95 PRO A CA 1
ATOM 758 C C . PRO A 1 95 ? -7.385 -7.503 -5.481 1.00 97.62 95 PRO A C 1
ATOM 760 O O . PRO A 1 95 ? -6.938 -7.621 -6.621 1.00 97.62 95 PRO A O 1
ATOM 763 N N . ILE A 1 96 ? -8.010 -6.389 -5.088 1.00 97.00 96 ILE A N 1
ATOM 764 C CA . ILE A 1 96 ? -8.194 -5.227 -5.968 1.00 97.00 96 ILE A CA 1
ATOM 765 C C . ILE A 1 96 ? -6.838 -4.575 -6.242 1.00 97.00 96 ILE A C 1
ATOM 767 O O . ILE A 1 96 ? -6.489 -4.354 -7.399 1.00 97.00 96 ILE A O 1
ATOM 771 N N . LEU A 1 97 ? -6.035 -4.343 -5.199 1.00 96.75 97 LEU A N 1
ATOM 772 C CA . LEU A 1 97 ? -4.695 -3.770 -5.351 1.00 96.75 97 LEU A CA 1
ATOM 773 C C . LEU A 1 97 ? -3.791 -4.659 -6.217 1.00 96.75 97 LEU A C 1
ATOM 775 O O . LEU A 1 97 ? -3.113 -4.164 -7.117 1.00 96.75 97 LEU A O 1
ATOM 779 N N . ALA A 1 98 ? -3.841 -5.976 -6.008 1.00 97.00 98 ALA A N 1
ATOM 780 C CA . ALA A 1 98 ? -3.072 -6.937 -6.789 1.00 97.00 98 ALA A CA 1
ATOM 781 C C . ALA A 1 98 ? -3.458 -6.935 -8.273 1.00 97.00 98 ALA A C 1
ATOM 783 O O . ALA A 1 98 ? -2.590 -6.970 -9.138 1.00 97.00 98 ALA A O 1
ATOM 784 N N . THR A 1 99 ? -4.755 -6.857 -8.574 1.00 97.38 99 THR A N 1
ATOM 785 C CA . THR A 1 99 ? -5.249 -6.939 -9.957 1.00 97.38 99 THR A CA 1
ATOM 786 C C . THR A 1 99 ? -5.190 -5.617 -10.715 1.00 97.38 99 THR A C 1
ATOM 788 O O . THR A 1 99 ? -5.121 -5.637 -11.942 1.00 97.38 99 THR A O 1
ATOM 791 N N . LYS A 1 100 ? -5.256 -4.476 -10.021 1.00 96.31 100 LYS A N 1
ATOM 792 C CA . LYS A 1 100 ? -5.382 -3.154 -10.655 1.00 96.31 100 LYS A CA 1
ATOM 793 C C . LYS A 1 100 ? -4.178 -2.245 -10.466 1.00 96.31 100 LYS A C 1
ATOM 795 O O . LYS A 1 100 ? -4.014 -1.329 -11.261 1.00 96.31 100 LYS A O 1
ATOM 800 N N . CYS A 1 101 ? -3.352 -2.472 -9.447 1.00 96.19 101 CYS A N 1
ATOM 801 C CA . CYS A 1 101 ? -2.330 -1.504 -9.051 1.00 96.19 101 CYS A CA 1
ATOM 802 C C . CYS A 1 101 ? -0.909 -2.080 -9.059 1.00 96.19 101 CYS A C 1
ATOM 804 O O . CYS A 1 101 ? 0.030 -1.389 -9.447 1.00 96.19 101 CYS A O 1
ATOM 806 N N . TYR A 1 102 ? -0.719 -3.337 -8.648 1.00 97.25 102 TYR A N 1
ATOM 807 C CA . TYR A 1 102 ? 0.628 -3.895 -8.451 1.00 97.25 102 TYR A CA 1
ATOM 808 C C . TYR A 1 102 ? 1.439 -4.046 -9.737 1.00 97.25 102 TYR A C 1
ATOM 810 O O . TYR A 1 102 ? 2.664 -4.029 -9.659 1.00 97.25 102 TYR A O 1
ATOM 818 N N . ALA A 1 103 ? 0.788 -4.118 -10.900 1.00 97.25 103 ALA A N 1
ATOM 819 C CA . ALA A 1 103 ? 1.474 -4.150 -12.191 1.00 97.25 103 ALA A CA 1
ATOM 820 C C . ALA A 1 103 ? 2.445 -2.967 -12.382 1.00 97.25 103 ALA A C 1
ATOM 822 O O . ALA A 1 103 ? 3.482 -3.143 -13.015 1.00 97.25 103 ALA A O 1
ATOM 823 N N . CYS A 1 104 ? 2.137 -1.808 -11.784 1.00 97.31 104 CYS A N 1
ATOM 824 C CA . CYS A 1 104 ? 2.947 -0.589 -11.874 1.00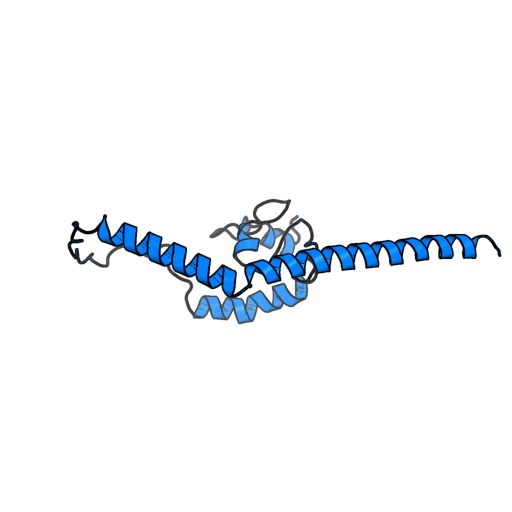 97.31 104 CYS A CA 1
ATOM 825 C C . CYS A 1 104 ? 3.446 -0.070 -10.511 1.00 97.31 104 CYS A C 1
ATOM 827 O O . CYS A 1 104 ? 4.437 0.654 -10.458 1.00 97.31 104 CYS A O 1
ATOM 829 N N . HIS A 1 105 ? 2.792 -0.428 -9.400 1.00 96.94 105 HIS A N 1
ATOM 830 C CA . HIS A 1 105 ? 3.081 0.098 -8.057 1.00 96.94 105 HIS A CA 1
ATOM 831 C C . HIS A 1 105 ? 3.457 -1.000 -7.044 1.00 96.94 105 HIS A C 1
ATOM 833 O O . HIS A 1 105 ? 2.901 -1.060 -5.941 1.00 96.94 105 HIS A O 1
ATOM 839 N N . SER A 1 106 ? 4.386 -1.894 -7.389 1.00 97.12 106 SER A N 1
ATOM 840 C CA . SER A 1 106 ? 4.879 -2.946 -6.482 1.00 97.12 106 SER A CA 1
ATOM 841 C C . SER A 1 106 ? 6.395 -3.134 -6.587 1.00 97.12 106 SER A C 1
ATOM 843 O O . SER A 1 106 ? 7.063 -2.460 -7.363 1.00 97.12 106 SER A O 1
ATOM 845 N N . VAL A 1 107 ? 6.976 -4.035 -5.790 1.00 95.56 107 VAL A N 1
ATOM 846 C CA . VAL A 1 107 ? 8.361 -4.493 -6.030 1.00 95.56 107 VAL A CA 1
ATOM 847 C C . VAL A 1 107 ? 8.470 -5.250 -7.344 1.00 95.56 107 VAL A C 1
ATOM 849 O O . VAL A 1 107 ? 9.473 -5.128 -8.042 1.00 95.56 107 VAL A O 1
ATOM 852 N N . GLU A 1 108 ? 7.460 -6.055 -7.668 1.00 94.50 108 GLU A N 1
ATOM 853 C CA . GLU A 1 108 ? 7.487 -6.931 -8.839 1.00 94.50 108 GLU A CA 1
ATOM 854 C C . GLU A 1 108 ? 7.472 -6.142 -10.151 1.00 94.50 108 GLU A C 1
ATOM 856 O O . GLU A 1 108 ? 8.002 -6.626 -11.149 1.00 94.50 108 GLU A O 1
ATOM 861 N N . SER A 1 109 ? 6.963 -4.903 -10.141 1.00 92.94 109 SER A N 1
ATOM 862 C CA . SER A 1 109 ? 7.042 -3.994 -11.291 1.00 92.94 109 SER A CA 1
ATOM 863 C C . SER A 1 109 ? 8.456 -3.446 -11.546 1.00 92.94 109 SER A C 1
ATOM 865 O O . SER A 1 109 ? 8.691 -2.795 -12.561 1.00 92.94 109 SER A O 1
ATOM 867 N N . GLY A 1 110 ? 9.421 -3.708 -10.657 1.00 92.12 110 GLY A N 1
ATOM 868 C CA . GLY A 1 110 ? 10.788 -3.204 -10.757 1.00 92.12 110 GLY A CA 1
ATOM 869 C C . GLY A 1 110 ? 10.868 -1.725 -10.383 1.00 92.12 110 GLY A C 1
ATOM 870 O O . GLY A 1 110 ? 11.011 -1.386 -9.208 1.00 92.12 110 GLY A O 1
ATOM 871 N N . GLU A 1 111 ? 10.781 -0.841 -11.376 1.00 91.69 111 GLU A N 1
ATOM 872 C CA . GLU A 1 111 ? 10.712 0.605 -11.149 1.00 91.69 111 GLU A CA 1
ATOM 873 C C . GLU A 1 111 ? 9.255 1.017 -10.939 1.00 91.69 111 GLU A C 1
ATOM 875 O O . GLU A 1 111 ? 8.510 1.245 -11.888 1.00 91.69 111 GLU A O 1
ATOM 880 N N . ALA A 1 112 ? 8.835 1.069 -9.673 1.00 95.44 112 ALA A N 1
ATOM 881 C CA . ALA A 1 112 ? 7.474 1.446 -9.321 1.00 95.44 112 ALA A CA 1
ATOM 882 C C . ALA A 1 112 ? 7.157 2.884 -9.770 1.00 95.44 112 ALA A C 1
ATOM 884 O O . ALA A 1 112 ? 7.879 3.831 -9.432 1.00 95.44 112 ALA A O 1
ATOM 885 N N . GLU A 1 113 ? 6.064 3.048 -10.514 1.00 94.06 113 GLU A N 1
ATOM 886 C CA . GLU A 1 113 ? 5.676 4.328 -11.101 1.00 94.06 113 GLU A CA 1
ATOM 887 C C . GLU A 1 113 ? 5.480 5.396 -10.019 1.00 94.06 113 GLU A C 1
ATOM 889 O O . GLU A 1 113 ? 4.919 5.153 -8.945 1.00 94.06 113 GLU A O 1
ATOM 894 N N . GLY A 1 114 ? 6.011 6.595 -10.276 1.00 93.88 114 GLY A N 1
ATOM 895 C CA . GLY A 1 114 ? 5.974 7.700 -9.319 1.00 93.88 114 GLY A CA 1
ATOM 896 C C . GLY A 1 114 ? 6.671 7.404 -7.985 1.00 93.88 114 GLY A C 1
ATOM 897 O O . GLY A 1 114 ? 6.376 8.078 -7.000 1.00 93.88 114 GLY A O 1
ATOM 898 N N . GLY A 1 115 ? 7.542 6.389 -7.913 1.00 94.69 115 GLY A N 1
ATOM 899 C CA . GLY A 1 115 ? 8.179 5.952 -6.666 1.00 94.69 115 GLY A CA 1
ATOM 900 C C . GLY A 1 115 ? 7.195 5.381 -5.638 1.00 94.69 115 GLY A C 1
ATOM 901 O O . GLY A 1 115 ? 7.554 5.209 -4.473 1.00 94.69 115 GLY A O 1
ATOM 902 N N . LEU A 1 116 ? 5.949 5.111 -6.042 1.00 96.31 116 LEU A N 1
ATOM 903 C CA . LEU A 1 116 ? 4.868 4.691 -5.162 1.00 96.31 116 LEU A CA 1
ATOM 904 C C . LEU A 1 116 ? 4.736 3.170 -5.158 1.00 96.31 116 LEU A C 1
ATOM 906 O O . LEU A 1 116 ? 4.601 2.540 -6.203 1.00 96.31 116 LEU A O 1
ATOM 910 N N . ARG A 1 117 ? 4.671 2.593 -3.959 1.00 96.25 117 ARG A N 1
ATOM 911 C CA . ARG A 1 117 ? 4.425 1.166 -3.756 1.00 96.25 117 ARG A CA 1
ATOM 912 C C . ARG A 1 117 ? 3.195 0.933 -2.890 1.00 96.25 117 ARG A C 1
ATOM 914 O O . ARG A 1 117 ? 3.068 1.517 -1.814 1.00 96.25 117 ARG A O 1
ATOM 921 N N . LEU A 1 118 ? 2.323 0.043 -3.355 1.00 96.56 118 LEU A N 1
ATOM 922 C CA . LEU A 1 118 ? 1.049 -0.303 -2.716 1.00 96.56 118 LEU A CA 1
ATOM 923 C C . LEU A 1 118 ? 1.024 -1.730 -2.149 1.00 96.56 118 LEU A C 1
ATOM 925 O O . LEU A 1 118 ? 0.023 -2.150 -1.580 1.00 96.56 118 LEU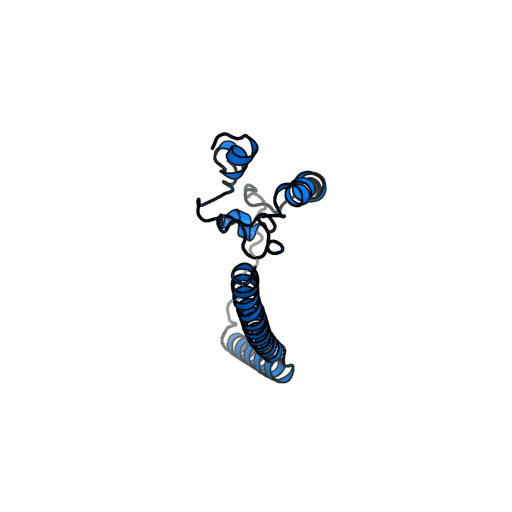 A O 1
ATOM 929 N N . ASP A 1 119 ? 2.126 -2.466 -2.286 1.00 95.56 119 ASP A N 1
ATOM 930 C CA . ASP A 1 119 ? 2.257 -3.872 -1.898 1.00 95.56 119 ASP A CA 1
ATOM 931 C C . ASP A 1 119 ? 2.675 -4.093 -0.435 1.00 95.56 119 ASP A C 1
ATOM 933 O O . ASP A 1 119 ? 2.600 -5.217 0.070 1.00 95.56 119 ASP A O 1
ATOM 937 N N . SER A 1 120 ? 3.074 -3.031 0.274 1.00 92.88 120 SER A N 1
ATOM 938 C CA . SER A 1 120 ? 3.325 -3.069 1.715 1.00 92.88 120 SER A CA 1
ATOM 939 C C . SER A 1 120 ? 2.778 -1.844 2.439 1.00 92.88 120 SER A C 1
ATOM 941 O O . SER A 1 120 ? 2.816 -0.721 1.933 1.00 92.88 120 SER A O 1
ATOM 943 N N . LYS A 1 121 ? 2.325 -2.055 3.680 1.00 90.12 121 LYS A N 1
ATOM 944 C CA . LYS A 1 121 ? 1.808 -0.992 4.549 1.00 90.12 121 LYS A CA 1
ATOM 945 C C . LYS A 1 121 ? 2.840 0.116 4.745 1.00 90.12 121 LYS A C 1
ATOM 947 O O . LYS A 1 121 ? 2.515 1.294 4.653 1.00 90.12 121 LYS A O 1
ATOM 952 N N . GLU A 1 122 ? 4.090 -0.256 4.998 1.00 91.19 122 GLU A N 1
ATOM 953 C CA . GLU A 1 122 ? 5.180 0.686 5.244 1.00 91.19 122 GLU A CA 1
ATOM 954 C C . GLU A 1 122 ? 5.435 1.554 4.012 1.00 91.19 122 GLU A C 1
ATOM 956 O O . GLU A 1 122 ? 5.705 2.743 4.147 1.00 91.19 122 GLU A O 1
ATOM 961 N N . ALA A 1 123 ? 5.334 0.985 2.808 1.00 93.44 123 ALA A N 1
ATOM 962 C CA . ALA A 1 123 ? 5.529 1.735 1.578 1.00 93.44 123 ALA A CA 1
ATOM 963 C C . ALA A 1 123 ? 4.356 2.678 1.280 1.00 93.44 123 ALA A C 1
ATOM 965 O O . ALA A 1 123 ? 4.587 3.839 0.950 1.00 93.44 123 ALA A O 1
ATOM 966 N N . MET A 1 124 ? 3.120 2.229 1.511 1.00 92.06 124 MET A N 1
ATOM 967 C CA . MET A 1 124 ? 1.931 3.078 1.400 1.00 92.06 124 MET A CA 1
ATOM 968 C C . MET A 1 124 ? 1.966 4.253 2.389 1.00 92.06 124 MET A C 1
ATOM 970 O O . MET A 1 124 ? 1.520 5.348 2.071 1.00 92.06 124 MET A O 1
ATOM 974 N N . LEU A 1 125 ? 2.512 4.060 3.593 1.00 89.81 125 LEU A N 1
ATOM 975 C CA . LEU A 1 125 ? 2.665 5.153 4.558 1.00 89.81 125 LEU A CA 1
ATOM 976 C C . LEU A 1 125 ? 3.787 6.126 4.176 1.00 89.81 125 LEU A C 1
ATOM 978 O O . LEU A 1 125 ? 3.656 7.320 4.436 1.00 89.81 125 LEU A O 1
ATOM 982 N N . ARG A 1 126 ? 4.867 5.641 3.547 1.00 91.81 126 ARG A N 1
ATOM 983 C CA . ARG A 1 126 ? 5.927 6.510 3.010 1.00 91.81 126 ARG A CA 1
ATOM 984 C C . ARG A 1 126 ? 5.430 7.384 1.858 1.00 91.81 126 ARG A C 1
ATOM 986 O O . ARG A 1 126 ? 5.836 8.537 1.773 1.00 91.81 126 ARG A O 1
ATOM 993 N N . GLY A 1 127 ? 4.547 6.854 1.012 1.00 93.19 127 GLY A N 1
ATOM 994 C CA . GLY A 1 127 ? 4.085 7.550 -0.186 1.00 93.19 127 GLY A CA 1
ATOM 995 C C . GLY A 1 127 ? 5.073 7.473 -1.348 1.00 93.19 127 GLY A C 1
ATOM 996 O O . GLY A 1 127 ? 6.032 6.701 -1.313 1.00 93.19 127 GLY A O 1
ATOM 997 N N . GLY A 1 128 ? 4.789 8.246 -2.394 1.00 94.19 128 GLY A N 1
ATOM 998 C CA . GLY A 1 128 ? 5.619 8.352 -3.596 1.00 94.19 128 GLY A CA 1
ATOM 999 C C . GLY A 1 128 ? 6.102 9.783 -3.825 1.00 94.19 128 GLY A C 1
ATOM 1000 O O . GLY A 1 128 ? 6.081 10.618 -2.922 1.00 94.19 128 GLY A O 1
ATOM 1001 N N . ASN A 1 129 ? 6.483 10.091 -5.060 1.00 94.19 129 ASN A N 1
ATOM 1002 C CA . ASN A 1 129 ? 6.975 11.411 -5.468 1.00 94.19 129 ASN A CA 1
ATOM 1003 C C . ASN A 1 129 ? 5.933 12.525 -5.266 1.00 94.19 129 ASN A C 1
ATOM 1005 O O . ASN A 1 129 ? 6.299 13.669 -5.016 1.00 94.19 129 ASN A O 1
ATOM 1009 N N . SER A 1 130 ? 4.642 12.185 -5.322 1.00 90.62 130 SER A N 1
ATOM 1010 C CA . SER A 1 130 ? 3.528 13.105 -5.047 1.00 90.62 130 SER A CA 1
ATOM 1011 C C . SER A 1 130 ? 3.244 13.293 -3.548 1.00 90.62 130 SER A C 1
ATOM 1013 O O . SER A 1 130 ? 2.294 13.979 -3.178 1.00 90.62 130 SER A O 1
ATOM 1015 N N . GLY A 1 131 ? 4.048 12.684 -2.671 1.00 90.25 131 GLY A N 1
ATOM 1016 C CA . GLY A 1 131 ? 3.897 12.744 -1.221 1.00 90.25 131 GLY A CA 1
ATOM 1017 C C . GLY A 1 131 ? 3.069 11.595 -0.642 1.00 90.25 131 GLY A C 1
ATOM 1018 O O . GLY A 1 131 ? 3.007 10.492 -1.194 1.00 90.25 131 GLY A O 1
ATOM 1019 N N . SER A 1 132 ? 2.466 11.848 0.523 1.00 91.44 132 SER A N 1
ATOM 1020 C CA . SER A 1 132 ? 1.717 10.841 1.281 1.00 91.44 132 SER A CA 1
ATOM 1021 C C . SER A 1 132 ? 0.475 10.372 0.520 1.00 91.44 132 SER A C 1
ATOM 1023 O O . SER A 1 132 ? -0.392 11.170 0.169 1.00 91.44 132 SER A O 1
ATOM 1025 N N . VAL A 1 133 ? 0.371 9.061 0.288 1.00 93.69 133 VAL A N 1
ATOM 1026 C CA . VAL A 1 133 ? -0.740 8.473 -0.477 1.00 93.69 133 VAL A CA 1
ATOM 1027 C C . VAL A 1 133 ? -1.942 8.108 0.403 1.00 93.69 133 VAL A C 1
ATOM 1029 O O . VAL A 1 133 ? -3.079 8.156 -0.064 1.00 93.69 133 VAL A O 1
ATOM 1032 N N . ILE A 1 134 ? -1.711 7.806 1.687 1.00 92.81 134 ILE A N 1
ATOM 1033 C CA . ILE A 1 134 ? -2.740 7.486 2.686 1.00 92.81 134 ILE A CA 1
ATOM 1034 C C . ILE A 1 134 ? -2.641 8.467 3.849 1.00 92.81 134 ILE A C 1
ATOM 1036 O O . ILE A 1 134 ? -1.618 8.538 4.523 1.00 92.81 134 ILE A O 1
ATOM 1040 N N . THR A 1 135 ? -3.749 9.146 4.144 1.00 90.31 135 THR A N 1
ATOM 1041 C CA . THR A 1 135 ? -3.934 9.933 5.366 1.00 90.31 135 THR A CA 1
ATOM 1042 C C . THR A 1 135 ? -4.742 9.108 6.374 1.00 90.31 135 THR A C 1
ATOM 1044 O O . THR A 1 135 ? -5.951 8.924 6.189 1.00 90.31 135 THR A O 1
ATOM 1047 N N . PRO A 1 136 ? -4.121 8.593 7.455 1.00 86.44 136 PRO A N 1
ATOM 1048 C CA . PRO A 1 136 ? -4.830 7.817 8.467 1.00 86.44 136 PRO A CA 1
ATOM 1049 C C . PRO A 1 136 ? -6.014 8.592 9.049 1.00 86.44 136 PRO A C 1
ATOM 1051 O O . PRO A 1 136 ? -5.935 9.803 9.248 1.00 86.44 136 PRO A O 1
ATOM 1054 N N . LYS A 1 137 ? -7.111 7.885 9.341 1.00 87.44 137 LYS A N 1
ATOM 1055 C CA . LYS A 1 137 ? -8.363 8.444 9.889 1.00 87.44 137 LYS A CA 1
ATOM 1056 C C . LYS A 1 137 ? -9.078 9.471 8.990 1.00 87.44 137 LYS A C 1
ATOM 1058 O O . LYS A 1 137 ? -10.160 9.918 9.354 1.00 87.44 137 LYS A O 1
ATOM 1063 N N . ASN A 1 138 ? -8.530 9.831 7.826 1.00 89.69 138 ASN A N 1
ATOM 1064 C CA . ASN A 1 138 ? -9.157 10.766 6.893 1.00 89.69 138 ASN A CA 1
ATOM 1065 C C . ASN A 1 138 ? -8.992 10.295 5.432 1.00 89.69 138 ASN A C 1
ATOM 1067 O O . ASN A 1 138 ? -8.142 10.812 4.700 1.00 89.69 138 ASN A O 1
ATOM 1071 N N . PRO A 1 139 ? -9.792 9.305 4.989 1.00 88.94 139 PRO A N 1
ATOM 1072 C CA . PRO A 1 139 ? -9.653 8.716 3.658 1.00 88.94 139 PRO A CA 1
ATOM 1073 C C . PRO A 1 139 ? -9.881 9.737 2.537 1.00 88.94 139 PRO A C 1
ATOM 1075 O O . PRO A 1 139 ? -9.129 9.731 1.573 1.00 88.94 139 PRO A O 1
ATOM 1078 N N . LEU A 1 140 ? -10.812 10.683 2.698 1.00 89.75 140 LEU A N 1
ATOM 1079 C CA . LEU A 1 140 ? -11.118 11.709 1.687 1.00 89.75 140 LEU A CA 1
ATOM 1080 C C . LEU A 1 140 ? -9.949 12.672 1.411 1.00 89.75 140 LEU A C 1
ATOM 1082 O O . LEU A 1 140 ? -9.885 13.300 0.358 1.00 89.75 140 LEU A O 1
ATOM 1086 N N . LYS A 1 141 ? -9.001 12.797 2.348 1.00 90.69 141 LYS A N 1
ATOM 1087 C CA . LYS A 1 141 ? -7.759 13.559 2.138 1.00 90.69 141 LYS A CA 1
ATOM 1088 C C . LYS A 1 141 ? -6.631 12.729 1.521 1.00 90.69 141 LYS A C 1
ATOM 1090 O O . LYS A 1 141 ? -5.591 13.289 1.190 1.00 90.69 141 LYS A O 1
ATOM 1095 N N . SER A 1 142 ? -6.814 11.420 1.374 1.00 93.69 142 SER A N 1
ATOM 1096 C CA . SER A 1 142 ? -5.801 10.519 0.825 1.00 93.69 142 SER A CA 1
ATOM 1097 C C . SER A 1 142 ? -5.749 10.638 -0.693 1.00 93.69 142 SER A C 1
ATOM 1099 O O . SER A 1 142 ? -6.777 10.502 -1.352 1.00 93.69 142 SER A O 1
ATOM 1101 N N . LEU A 1 143 ? -4.549 10.818 -1.252 1.00 93.25 143 LEU A N 1
ATOM 1102 C CA . LEU A 1 143 ? -4.356 10.822 -2.707 1.00 93.25 143 LEU A CA 1
ATOM 1103 C C . LEU A 1 143 ? -4.826 9.512 -3.346 1.00 93.25 143 LEU A C 1
ATOM 1105 O O . LEU A 1 143 ? -5.355 9.536 -4.447 1.00 93.25 143 LEU A O 1
ATOM 1109 N N . LEU A 1 144 ? -4.719 8.383 -2.632 1.00 93.25 144 LEU A N 1
ATOM 1110 C CA . LEU A 1 144 ? -5.217 7.099 -3.127 1.00 93.25 144 LEU A CA 1
ATOM 1111 C C . LEU A 1 144 ? -6.710 7.132 -3.470 1.00 93.25 144 LEU A C 1
ATOM 1113 O O . LEU A 1 144 ? -7.119 6.537 -4.459 1.00 93.25 144 LEU A O 1
ATOM 1117 N N . ILE A 1 145 ? -7.523 7.792 -2.641 1.00 94.44 145 ILE A N 1
ATOM 1118 C CA . ILE A 1 145 ? -8.972 7.854 -2.858 1.00 94.44 145 ILE A CA 1
ATOM 1119 C C . ILE A 1 145 ? -9.280 8.744 -4.053 1.00 94.44 145 ILE A C 1
ATOM 1121 O O . ILE A 1 145 ? -10.035 8.331 -4.927 1.00 94.44 145 ILE A O 1
ATOM 1125 N N . LYS A 1 146 ? -8.630 9.907 -4.140 1.00 93.31 146 LYS A N 1
ATOM 1126 C CA .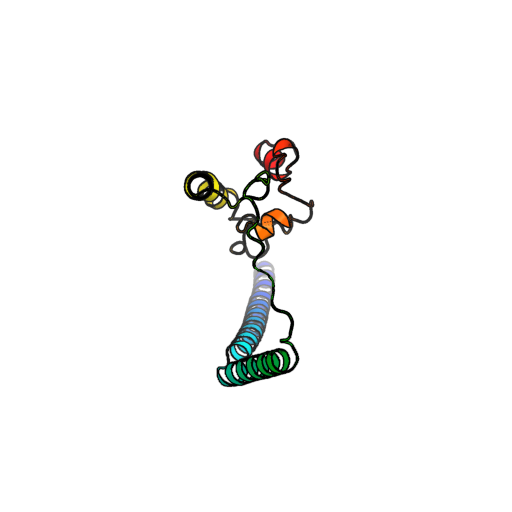 LYS A 1 146 ? -8.816 10.819 -5.269 1.00 93.31 146 LYS A CA 1
ATOM 1127 C C . LYS A 1 146 ? -8.432 10.166 -6.606 1.00 93.31 146 LYS A C 1
ATOM 1129 O O . LYS A 1 146 ? -9.225 10.224 -7.542 1.00 93.31 146 LYS A O 1
ATOM 1134 N N . ALA A 1 147 ? -7.326 9.414 -6.641 1.00 91.88 147 ALA A N 1
ATOM 1135 C CA . ALA A 1 147 ? -6.877 8.689 -7.829 1.00 91.88 147 ALA A CA 1
ATOM 1136 C C . ALA A 1 147 ? -7.882 7.627 -8.294 1.00 91.88 147 ALA A C 1
ATOM 1138 O O . ALA A 1 147 ? -8.158 7.496 -9.484 1.00 91.88 147 ALA A O 1
ATOM 1139 N N . VAL A 1 148 ? -8.469 6.871 -7.359 1.00 92.81 148 VAL A N 1
ATOM 1140 C CA . VAL A 1 148 ? -9.479 5.851 -7.692 1.00 92.81 148 VAL A CA 1
ATOM 1141 C C . VAL A 1 148 ? -10.804 6.499 -8.116 1.00 92.81 148 VAL A C 1
ATOM 1143 O O . VAL A 1 148 ? -11.495 5.982 -8.995 1.00 92.81 148 VAL A O 1
ATOM 1146 N N . GLU A 1 149 ? -11.146 7.651 -7.539 1.00 94.25 149 GLU A N 1
ATOM 1147 C CA . GLU A 1 149 ? -12.335 8.436 -7.889 1.00 94.25 149 GLU A CA 1
ATOM 1148 C C . GLU A 1 149 ? -12.131 9.353 -9.109 1.00 94.25 149 GLU A C 1
ATOM 1150 O O . GLU A 1 149 ? -13.093 9.978 -9.551 1.00 94.25 149 GLU A O 1
ATOM 1155 N N . HIS A 1 150 ? -10.922 9.395 -9.683 1.00 90.12 150 HIS A N 1
ATOM 1156 C CA . HIS A 1 150 ? -10.539 10.257 -10.808 1.00 90.12 150 HIS A CA 1
ATOM 1157 C C . HIS A 1 150 ? -10.795 11.753 -10.535 1.00 90.12 150 HIS A C 1
ATOM 1159 O O . HIS A 1 150 ? -11.355 12.464 -11.369 1.00 90.12 150 HIS A O 1
ATOM 1165 N N . GLN A 1 151 ? -10.403 12.224 -9.349 1.00 83.88 151 GLN A N 1
ATOM 1166 C CA . GLN A 1 151 ? -10.547 13.620 -8.905 1.00 83.88 151 GLN A CA 1
ATOM 1167 C C . GLN A 1 151 ? -9.222 14.407 -8.952 1.00 83.88 151 GLN A C 1
ATOM 1169 O O . GLN A 1 151 ? -9.100 15.447 -8.295 1.00 83.88 151 GLN A O 1
ATOM 1174 N N . ASP A 1 152 ? -8.247 13.892 -9.703 1.00 58.03 152 ASP A N 1
ATOM 1175 C CA . ASP A 1 152 ? -6.851 14.346 -9.769 1.00 58.03 152 ASP A CA 1
ATOM 1176 C C . ASP A 1 152 ? -6.573 15.188 -11.018 1.00 58.03 152 ASP A C 1
ATOM 1178 O O . ASP A 1 152 ? -7.065 14.813 -12.109 1.00 58.03 152 ASP A O 1
#

Sequence (152 aa):
MLGLLNAYRIQASDRLGLILIYRRLNRFITSKIDRLNDPSVQLHRIMALLLMAMLLMVLGFGATPTLAKEPDDSPESSSKLTKQEIQYFETRIRPILATKCYACHSVESGEAEGGLRLDSKEAMLRGGNSGSVITPKNPLKSLLIKAVEHQD

Radius of gyration: 26.35 Å; chains: 1; bounding box: 44×33×91 Å

pLDDT: mean 80.82, std 15.47, range [47.44, 97.62]

Secondary structure (DSSP, 8-state):
--HHHHHHHHHHHHHHHHHHHHHHHHHHHHHHHHHHS-HHHHHHHHHHHHHHHHHHHHHS-----------S-----S----HHHHHHIIIIIHHHHHHHTTTTSSSTTSS-GGG---SSHHHHHH-BTTB-S--TT-GGG-HHHHHHHT--